Protein AF-A0A9X4XHN3-F1 (afdb_monomer)

Mean predicted aligned error: 8.99 Å

pLDDT: mean 78.08, std 12.65, range [39.5, 94.62]

Solvent-accessible surface area (backbone atoms only — not comparable to full-atom values): 9249 Å² total; per-residue (Å²): 131,68,70,74,79,77,53,56,71,69,57,57,49,49,53,52,51,53,51,50,52,52,54,50,49,32,55,76,70,68,41,49,64,61,54,50,33,32,77,71,60,73,42,92,88,62,54,48,62,57,56,50,50,54,52,45,53,52,47,50,53,54,44,50,51,55,50,50,55,51,50,52,57,57,74,47,68,76,55,66,65,59,47,51,33,50,74,65,75,38,44,71,56,52,54,50,34,51,54,52,28,53,54,29,40,53,50,39,47,51,51,52,48,53,61,64,68,57,60,88,62,89,46,66,66,58,56,53,49,48,51,51,50,38,55,56,36,48,53,55,24,51,58,34,47,52,51,51,53,51,54,50,51,54,52,54,53,49,54,55,52,55,62,74,73,109

Radius of gyration: 20.23 Å; Cα contacts (8 Å, |Δi|>4): 88; chains: 1; bounding box: 54×34×54 Å

Organism: NCBI:txid154288

Structure (mmCIF, N/CA/C/O backbone):
data_AF-A0A9X4XHN3-F1
#
_entry.id   AF-A0A9X4XHN3-F1
#
loop_
_atom_site.group_PDB
_atom_site.id
_atom_site.type_symbol
_atom_site.label_atom_id
_atom_site.label_alt_id
_atom_site.label_comp_id
_atom_site.label_asym_id
_atom_site.label_entity_id
_atom_site.label_seq_id
_atom_site.pdbx_PDB_ins_code
_atom_site.Cartn_x
_atom_site.Cartn_y
_atom_site.Cartn_z
_atom_site.occupancy
_atom_site.B_iso_or_equiv
_atom_site.auth_seq_id
_atom_site.auth_comp_id
_atom_site.auth_asym_id
_atom_site.auth_atom_id
_atom_site.pdbx_PDB_model_num
ATOM 1 N N . MET A 1 1 ? 9.332 -5.647 18.008 1.00 48.16 1 MET A N 1
ATOM 2 C CA . MET A 1 1 ? 8.069 -6.267 17.540 1.00 48.16 1 MET A CA 1
ATOM 3 C C . MET A 1 1 ? 8.418 -7.243 16.419 1.00 48.16 1 MET A C 1
ATOM 5 O O . MET A 1 1 ? 8.982 -6.809 15.427 1.00 48.16 1 MET A O 1
ATOM 9 N N . LYS A 1 2 ? 8.236 -8.561 16.600 1.00 39.50 2 LYS A N 1
ATOM 10 C CA . LYS A 1 2 ? 8.687 -9.559 15.607 1.00 39.50 2 LYS A CA 1
ATOM 11 C C . LYS A 1 2 ? 7.822 -9.448 14.339 1.00 39.50 2 LYS A C 1
ATOM 13 O O . LYS A 1 2 ? 6.608 -9.605 14.442 1.00 39.50 2 LYS A O 1
ATOM 18 N N . LEU A 1 3 ? 8.438 -9.233 13.167 1.00 47.78 3 LEU A N 1
ATOM 19 C CA . LEU A 1 3 ? 7.772 -9.148 11.846 1.00 47.78 3 LEU A CA 1
ATOM 20 C C . LEU A 1 3 ? 6.774 -10.302 11.602 1.00 47.78 3 LEU A C 1
ATOM 22 O O . LEU A 1 3 ? 5.737 -10.129 10.967 1.00 47.78 3 LEU A O 1
ATOM 26 N N . LYS A 1 4 ? 7.067 -11.465 12.198 1.00 47.66 4 LYS A N 1
ATOM 27 C CA . LYS A 1 4 ? 6.263 -12.696 12.177 1.00 47.66 4 LYS A CA 1
ATOM 28 C C . LYS A 1 4 ? 4.819 -12.529 12.684 1.00 47.66 4 LYS A C 1
ATOM 30 O O . LYS A 1 4 ? 3.978 -13.342 12.326 1.00 47.66 4 LYS A O 1
ATOM 35 N N . ASN A 1 5 ? 4.526 -11.503 13.490 1.00 54.75 5 ASN A N 1
ATOM 36 C CA . ASN A 1 5 ? 3.176 -11.248 14.013 1.00 54.75 5 ASN A CA 1
ATOM 37 C C . ASN A 1 5 ? 2.350 -10.282 13.146 1.00 54.75 5 ASN A C 1
ATOM 39 O O . ASN A 1 5 ? 1.168 -10.095 13.421 1.00 54.75 5 ASN A O 1
ATOM 43 N N . ILE A 1 6 ? 2.955 -9.649 12.137 1.00 60.31 6 ILE A N 1
ATOM 44 C CA . ILE A 1 6 ? 2.282 -8.657 11.282 1.00 60.31 6 ILE A CA 1
ATOM 45 C C . ILE A 1 6 ? 1.737 -9.327 10.014 1.00 60.31 6 ILE A C 1
ATOM 47 O O . ILE A 1 6 ? 0.625 -9.024 9.588 1.00 60.31 6 ILE A O 1
ATOM 51 N N . ILE A 1 7 ? 2.484 -10.283 9.451 1.00 64.12 7 ILE A N 1
ATOM 52 C CA . ILE A 1 7 ? 2.129 -10.982 8.210 1.00 64.12 7 ILE A CA 1
ATOM 53 C C . ILE A 1 7 ? 1.962 -12.468 8.506 1.00 64.12 7 ILE A C 1
ATOM 55 O O . ILE A 1 7 ? 2.891 -13.128 8.979 1.00 64.12 7 ILE A O 1
ATOM 59 N N . ASN A 1 8 ? 0.778 -13.011 8.225 1.00 75.44 8 ASN A N 1
ATOM 60 C CA . ASN A 1 8 ? 0.534 -14.433 8.414 1.00 75.44 8 ASN A CA 1
ATOM 61 C C . ASN A 1 8 ? 1.209 -15.223 7.278 1.00 75.44 8 ASN A C 1
ATOM 63 O O . ASN A 1 8 ? 1.151 -14.812 6.121 1.00 75.44 8 ASN A O 1
ATOM 67 N N . LYS A 1 9 ? 1.823 -16.381 7.565 1.00 75.38 9 LYS A N 1
ATOM 68 C CA . LYS A 1 9 ? 2.554 -17.167 6.542 1.00 75.38 9 LYS A CA 1
ATOM 69 C C . LYS A 1 9 ? 1.691 -17.488 5.315 1.00 75.38 9 LYS A C 1
ATOM 71 O O . LYS A 1 9 ? 2.184 -17.450 4.196 1.00 75.38 9 LYS A O 1
ATOM 76 N N . LYS A 1 10 ? 0.399 -17.760 5.532 1.00 78.44 10 LYS A N 1
ATOM 77 C CA . LYS A 1 10 ? -0.574 -18.030 4.462 1.00 78.44 10 LYS A CA 1
ATOM 78 C C . LYS A 1 10 ? -0.767 -16.834 3.523 1.00 78.44 10 LYS A C 1
ATOM 80 O O . LYS A 1 10 ? -0.887 -17.025 2.323 1.00 78.44 10 LYS A O 1
ATOM 85 N N . GLU A 1 11 ? -0.765 -15.617 4.061 1.00 76.00 11 GLU A N 1
ATOM 86 C CA . GLU A 1 11 ? -0.918 -14.384 3.275 1.00 76.00 11 GLU A CA 1
ATOM 87 C C . GLU A 1 11 ? 0.324 -14.133 2.422 1.00 76.00 11 GLU A C 1
ATOM 89 O O . GLU A 1 11 ? 0.221 -13.793 1.250 1.00 76.00 11 GLU A O 1
ATOM 94 N N . LEU A 1 12 ? 1.501 -14.389 2.994 1.00 79.00 12 LEU A N 1
ATOM 95 C CA . LEU A 1 12 ? 2.778 -14.272 2.299 1.00 79.00 12 LEU A CA 1
ATOM 96 C C . LEU A 1 12 ? 2.853 -15.258 1.120 1.00 79.00 12 LEU A C 1
ATOM 98 O O . LEU A 1 12 ? 3.214 -14.863 0.014 1.00 79.00 12 LEU A O 1
ATOM 102 N N . ILE A 1 13 ? 2.423 -16.507 1.331 1.00 83.50 13 ILE A N 1
ATOM 103 C CA . ILE A 1 13 ? 2.302 -17.522 0.273 1.00 83.50 13 ILE A CA 1
ATOM 104 C C . ILE A 1 13 ? 1.305 -17.077 -0.804 1.00 83.50 13 ILE A C 1
ATOM 106 O O . ILE A 1 13 ? 1.612 -17.176 -1.987 1.00 83.50 13 ILE A O 1
ATOM 110 N N . LEU A 1 14 ? 0.143 -16.543 -0.417 1.00 83.56 14 LEU A N 1
ATOM 111 C CA . LEU A 1 14 ? -0.877 -16.088 -1.364 1.00 83.56 14 LEU A CA 1
ATOM 112 C C . LEU A 1 14 ? -0.367 -14.955 -2.268 1.00 83.56 14 LEU A C 1
ATOM 114 O O . LEU A 1 14 ? -0.636 -14.977 -3.464 1.00 83.56 14 LEU A O 1
ATOM 118 N N . ILE A 1 15 ? 0.415 -14.018 -1.722 1.00 82.38 15 ILE A N 1
ATOM 119 C CA . ILE A 1 15 ? 1.062 -12.948 -2.500 1.00 82.38 15 ILE A CA 1
ATOM 120 C C . ILE A 1 15 ? 2.080 -13.520 -3.496 1.00 82.38 15 ILE A C 1
ATOM 122 O O . ILE A 1 15 ? 2.152 -13.070 -4.636 1.00 82.38 15 ILE A O 1
ATOM 126 N N . HIS A 1 16 ? 2.864 -14.524 -3.096 1.00 84.75 16 HIS A N 1
ATOM 127 C CA . HIS A 1 16 ? 3.834 -15.146 -4.004 1.00 84.75 16 HIS A CA 1
ATOM 128 C C . HIS A 1 16 ? 3.137 -15.928 -5.120 1.00 84.75 16 HIS A C 1
ATOM 130 O O . HIS A 1 16 ? 3.548 -15.846 -6.274 1.00 84.75 16 HIS A O 1
ATOM 136 N N . ILE A 1 17 ? 2.057 -16.644 -4.793 1.00 86.81 17 ILE A N 1
ATOM 137 C CA . ILE A 1 17 ? 1.242 -17.360 -5.779 1.00 86.81 17 ILE A CA 1
ATOM 138 C C . ILE A 1 17 ? 0.609 -16.372 -6.761 1.00 86.81 17 ILE A C 1
ATOM 140 O O . ILE A 1 17 ? 0.700 -16.586 -7.966 1.00 86.81 17 ILE A O 1
ATOM 144 N N . SER A 1 18 ? 0.007 -15.277 -6.283 1.00 84.12 18 SER A N 1
ATOM 145 C CA . SER A 1 18 ? -0.621 -14.292 -7.170 1.00 84.12 18 SER A CA 1
ATOM 146 C C . SER A 1 18 ? 0.395 -13.618 -8.095 1.00 84.12 18 SER A C 1
ATOM 148 O O . SER A 1 18 ? 0.127 -13.485 -9.287 1.00 84.12 18 SER A O 1
ATOM 150 N N . LEU A 1 19 ? 1.585 -13.274 -7.591 1.00 84.75 19 LEU A N 1
ATOM 151 C CA . LEU A 1 19 ? 2.688 -12.777 -8.418 1.00 84.75 19 LEU A CA 1
ATOM 152 C C . LEU A 1 19 ? 3.124 -13.804 -9.466 1.00 84.75 19 LEU A C 1
ATOM 154 O O . LEU A 1 19 ? 3.303 -13.448 -10.629 1.00 84.75 19 LEU A O 1
ATOM 158 N N . GLY A 1 20 ? 3.243 -15.077 -9.081 1.00 84.94 20 GLY A N 1
ATOM 159 C CA . GLY A 1 20 ? 3.569 -16.164 -10.003 1.00 84.94 20 GLY A CA 1
ATOM 160 C C . GLY A 1 20 ? 2.549 -16.299 -11.135 1.00 84.94 20 GLY A C 1
ATOM 161 O O . GLY A 1 20 ? 2.938 -16.415 -12.294 1.00 84.94 20 GLY A O 1
ATOM 162 N N . ILE A 1 21 ? 1.251 -16.199 -10.823 1.00 87.81 21 ILE A N 1
ATOM 163 C CA . ILE A 1 21 ? 0.176 -16.221 -11.827 1.00 87.81 21 ILE A CA 1
ATOM 164 C C . ILE A 1 21 ? 0.304 -15.032 -12.785 1.00 87.81 21 ILE A C 1
ATOM 166 O O . ILE A 1 21 ? 0.206 -15.215 -13.994 1.00 87.81 21 ILE A O 1
ATOM 170 N N . VAL A 1 22 ? 0.559 -13.823 -12.275 1.00 85.06 22 VAL A N 1
ATOM 171 C CA . VAL A 1 22 ? 0.734 -12.630 -13.121 1.00 85.06 22 VAL A CA 1
ATOM 172 C C . VAL A 1 22 ? 1.929 -12.793 -14.062 1.00 85.06 22 VAL A C 1
ATOM 174 O O . VAL A 1 22 ? 1.804 -12.522 -15.254 1.00 85.06 22 VAL A O 1
ATOM 177 N N . ILE A 1 23 ? 3.067 -13.284 -13.562 1.00 85.50 23 ILE A N 1
ATOM 178 C CA . ILE A 1 23 ? 4.260 -13.541 -14.383 1.00 85.50 23 ILE A CA 1
ATOM 179 C C . ILE A 1 23 ? 3.960 -14.595 -15.455 1.00 85.50 23 ILE A C 1
ATOM 181 O O . ILE A 1 23 ? 4.313 -14.406 -16.618 1.00 85.50 23 ILE A O 1
ATOM 185 N N . PHE A 1 24 ? 3.269 -15.676 -15.086 1.00 86.31 24 PHE A N 1
ATOM 186 C CA . PHE A 1 24 ? 2.869 -16.719 -16.026 1.00 86.31 24 PHE A CA 1
ATOM 187 C C . PHE A 1 24 ? 1.951 -16.178 -17.128 1.00 86.31 24 PHE A C 1
ATOM 189 O O . PHE A 1 24 ? 2.168 -16.475 -18.298 1.00 86.31 24 PHE A O 1
ATOM 196 N N . LEU A 1 25 ? 0.970 -15.338 -16.784 1.00 87.19 25 LEU A N 1
ATOM 197 C CA . LEU A 1 25 ? 0.086 -14.705 -17.766 1.00 87.19 25 LEU A CA 1
ATOM 198 C C . LEU A 1 25 ? 0.862 -13.781 -18.712 1.00 87.19 25 LEU A C 1
ATOM 200 O O . LEU A 1 25 ? 0.658 -13.840 -19.921 1.00 87.19 25 LEU A O 1
ATOM 204 N N . LEU A 1 26 ? 1.788 -12.968 -18.193 1.00 86.69 26 LEU A N 1
ATOM 205 C CA . LEU A 1 26 ? 2.634 -12.108 -19.028 1.00 86.69 26 LEU A CA 1
ATOM 206 C C . LEU A 1 26 ? 3.469 -12.913 -20.032 1.00 86.69 26 LEU A C 1
ATOM 208 O O . LEU A 1 26 ? 3.648 -12.467 -21.169 1.00 86.69 26 LEU A O 1
ATOM 212 N N . TYR A 1 27 ? 3.945 -14.090 -19.615 1.00 85.75 27 TYR A N 1
ATOM 213 C CA . TYR A 1 27 ? 4.664 -15.020 -20.480 1.00 85.75 27 TYR A CA 1
ATOM 214 C C . TYR A 1 27 ? 3.744 -15.658 -21.523 1.00 85.75 27 TYR A C 1
ATOM 216 O O . TYR A 1 27 ? 4.039 -15.620 -22.715 1.00 85.75 27 TYR A O 1
ATOM 224 N N . TYR A 1 28 ? 2.588 -16.169 -21.092 1.00 87.69 28 TYR A N 1
ATOM 225 C CA . TYR A 1 28 ? 1.597 -16.807 -21.958 1.00 87.69 28 TYR A CA 1
ATOM 226 C C . TYR A 1 28 ? 1.107 -15.878 -23.081 1.00 87.69 28 TYR A C 1
ATOM 228 O O . TYR A 1 28 ? 0.973 -16.301 -24.225 1.00 87.69 28 TYR A O 1
ATOM 236 N N . PHE A 1 29 ? 0.900 -14.594 -22.778 1.00 89.50 29 PHE A N 1
ATOM 237 C CA . PHE A 1 29 ? 0.484 -13.583 -23.755 1.00 89.50 29 PHE A CA 1
ATOM 238 C C . PHE A 1 29 ? 1.652 -12.914 -24.507 1.00 89.50 29 PHE A C 1
ATOM 240 O O . PHE A 1 29 ? 1.421 -11.986 -25.278 1.00 89.50 29 PHE A O 1
ATOM 247 N N . ASN A 1 30 ? 2.904 -13.347 -24.301 1.00 85.25 30 ASN A N 1
ATOM 248 C CA . ASN A 1 30 ? 4.108 -12.787 -24.935 1.00 85.25 30 ASN A CA 1
ATOM 249 C C . ASN A 1 30 ? 4.313 -11.265 -24.752 1.00 85.25 30 ASN A C 1
ATOM 251 O O . ASN A 1 30 ? 5.062 -10.628 -25.494 1.00 85.25 30 ASN A O 1
ATOM 255 N N . VAL A 1 31 ? 3.719 -10.670 -23.717 1.00 85.12 31 VAL A N 1
ATOM 256 C CA . VAL A 1 31 ? 3.793 -9.224 -23.419 1.00 85.12 31 VAL A CA 1
ATOM 257 C C . VAL A 1 31 ? 4.904 -8.863 -22.430 1.00 85.12 31 VAL A C 1
ATOM 259 O O . VAL A 1 31 ? 5.045 -7.703 -22.051 1.00 85.12 31 VAL A O 1
ATOM 262 N N . GLN A 1 32 ? 5.760 -9.816 -22.054 1.00 80.94 32 GLN A N 1
ATOM 263 C CA . GLN A 1 32 ? 6.888 -9.603 -21.134 1.00 80.94 32 GLN A CA 1
ATOM 264 C C . GLN A 1 32 ? 7.808 -8.424 -21.500 1.00 80.94 32 GLN A C 1
ATOM 266 O O . GLN A 1 32 ? 8.145 -7.621 -20.634 1.00 80.94 32 GLN A O 1
ATOM 271 N N . LYS A 1 33 ? 8.192 -8.281 -22.778 1.00 77.38 33 LYS A N 1
ATOM 272 C CA . LYS A 1 33 ? 9.064 -7.185 -23.234 1.00 77.38 33 LYS A CA 1
ATOM 273 C C . LYS A 1 33 ? 8.347 -5.838 -23.172 1.00 77.38 33 LYS A C 1
ATOM 275 O O . LYS A 1 33 ? 8.938 -4.860 -22.736 1.00 77.38 33 LYS A O 1
ATOM 280 N N . ALA A 1 34 ? 7.067 -5.801 -23.542 1.00 76.75 34 ALA A N 1
ATOM 281 C CA . ALA A 1 34 ? 6.254 -4.593 -23.435 1.00 76.75 34 ALA A CA 1
ATOM 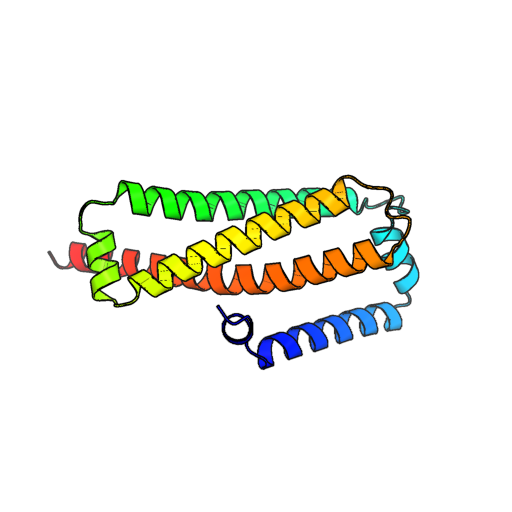282 C C . ALA A 1 34 ? 6.077 -4.163 -21.969 1.00 76.75 34 ALA A C 1
ATOM 284 O O . ALA A 1 34 ? 6.218 -2.985 -21.659 1.00 76.75 34 ALA A O 1
ATOM 285 N N . ALA A 1 35 ? 5.850 -5.115 -21.057 1.00 75.44 35 ALA A N 1
ATOM 286 C CA . ALA A 1 35 ? 5.750 -4.852 -19.623 1.00 75.44 35 ALA A CA 1
ATOM 287 C C . ALA A 1 35 ? 7.072 -4.341 -19.023 1.00 75.44 35 ALA A C 1
ATOM 289 O O . ALA A 1 35 ? 7.060 -3.413 -18.217 1.00 75.44 35 ALA A O 1
ATOM 290 N N . LEU A 1 36 ? 8.213 -4.906 -19.433 1.00 76.44 36 LEU A N 1
ATOM 291 C CA . LEU A 1 36 ? 9.530 -4.420 -19.012 1.00 76.44 36 LEU A CA 1
ATOM 292 C C . LEU A 1 36 ? 9.801 -3.006 -19.531 1.00 76.44 36 LEU A C 1
ATOM 294 O O . LEU A 1 36 ? 10.140 -2.139 -18.731 1.00 76.44 36 LEU A O 1
ATOM 298 N N . ASN A 1 37 ? 9.567 -2.745 -20.819 1.00 73.62 37 ASN A N 1
ATOM 299 C CA . ASN A 1 37 ? 9.728 -1.409 -21.400 1.00 73.62 37 ASN A CA 1
ATOM 300 C C . ASN A 1 37 ? 8.819 -0.382 -20.706 1.00 73.62 37 ASN A C 1
ATOM 302 O O . ASN A 1 37 ? 9.240 0.740 -20.441 1.00 73.62 37 ASN A O 1
ATOM 306 N N . TYR A 1 38 ? 7.599 -0.781 -20.337 1.00 73.88 38 TYR A N 1
ATOM 307 C CA . TYR A 1 38 ? 6.675 0.058 -19.574 1.00 73.88 38 TYR A CA 1
ATOM 308 C C . TYR A 1 38 ? 7.249 0.434 -18.200 1.00 73.88 38 TYR A C 1
ATOM 310 O O . TYR A 1 38 ? 7.294 1.610 -17.851 1.00 73.88 38 TYR A O 1
ATOM 318 N N . ILE A 1 39 ? 7.787 -0.532 -17.448 1.00 74.06 39 ILE A N 1
ATOM 319 C CA . ILE A 1 39 ? 8.449 -0.285 -16.149 1.00 74.06 39 ILE A CA 1
ATOM 320 C C . ILE A 1 39 ? 9.732 0.556 -16.309 1.00 74.06 39 ILE A C 1
ATOM 322 O O . ILE A 1 39 ? 10.128 1.293 -15.398 1.00 74.06 39 ILE A O 1
ATOM 326 N N . MET A 1 40 ? 10.391 0.463 -17.465 1.00 72.88 40 MET A N 1
ATOM 327 C CA . MET A 1 40 ? 11.576 1.260 -17.788 1.00 72.88 40 MET A CA 1
ATOM 328 C C . MET A 1 40 ? 11.257 2.712 -18.166 1.00 72.88 40 MET A C 1
ATOM 330 O O . MET A 1 40 ? 12.169 3.532 -18.101 1.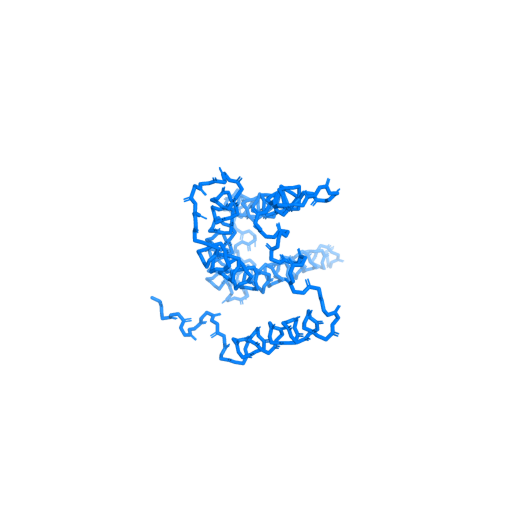00 72.88 40 MET A O 1
ATOM 334 N N . PHE A 1 41 ? 9.980 3.052 -18.383 1.00 69.75 41 PHE A N 1
ATOM 335 C CA . PHE A 1 41 ? 9.497 4.315 -18.965 1.00 69.75 41 PHE A CA 1
ATOM 336 C C . PHE A 1 41 ? 9.796 4.480 -20.466 1.00 69.75 41 PHE A C 1
ATOM 338 O O . PHE A 1 41 ? 9.684 5.583 -20.990 1.00 69.75 41 PHE A O 1
ATOM 345 N N . ASP A 1 42 ? 10.092 3.390 -21.175 1.00 67.88 42 ASP A N 1
ATOM 346 C CA . ASP A 1 42 ? 10.447 3.395 -22.601 1.00 67.88 42 ASP A CA 1
ATOM 347 C C . ASP A 1 42 ? 9.217 3.228 -23.524 1.00 67.88 42 ASP A C 1
ATOM 349 O O . ASP A 1 42 ? 9.312 2.690 -24.629 1.00 67.88 42 ASP A O 1
ATOM 353 N N . THR A 1 43 ? 8.023 3.641 -23.077 1.00 65.44 43 THR A N 1
ATOM 354 C CA . THR A 1 43 ? 6.758 3.473 -23.820 1.00 65.44 43 THR A CA 1
ATOM 355 C C . THR A 1 43 ? 6.182 4.792 -24.328 1.00 65.44 43 THR A C 1
ATOM 357 O O . THR A 1 43 ? 6.107 5.776 -23.603 1.00 65.44 43 THR A O 1
ATOM 360 N N . VAL A 1 44 ? 5.716 4.785 -25.584 1.00 56.91 44 VAL A N 1
ATOM 361 C CA . VAL A 1 44 ? 5.278 5.989 -26.319 1.00 56.91 44 VAL A CA 1
ATOM 362 C C . VAL A 1 44 ? 3.802 6.358 -26.075 1.00 56.91 44 VAL A C 1
ATOM 364 O O . VAL A 1 44 ? 3.441 7.520 -26.213 1.00 56.91 44 VAL A O 1
ATOM 367 N N . SER A 1 45 ? 2.932 5.402 -25.718 1.00 55.66 45 SER A N 1
ATOM 368 C CA . SER A 1 45 ? 1.467 5.606 -25.710 1.00 55.66 45 SER A CA 1
ATOM 369 C C . SER A 1 45 ? 0.828 5.794 -24.329 1.00 55.66 45 SER A C 1
ATOM 371 O O . SER A 1 45 ? -0.052 6.633 -24.175 1.00 55.66 45 SER A O 1
ATOM 373 N N . ILE A 1 46 ? 1.246 5.020 -23.325 1.00 59.34 46 ILE A N 1
ATOM 374 C CA . ILE A 1 46 ? 0.818 5.161 -21.927 1.00 59.34 46 ILE A CA 1
ATOM 375 C C . ILE A 1 46 ? 2.097 5.303 -21.116 1.00 59.34 46 ILE A C 1
ATOM 377 O O . ILE A 1 46 ? 2.961 4.422 -21.156 1.00 59.34 46 ILE A O 1
ATOM 381 N N . CYS A 1 47 ? 2.250 6.422 -20.415 1.00 65.81 47 CYS A N 1
ATOM 382 C CA . CYS A 1 47 ? 3.438 6.655 -19.618 1.00 65.81 47 CYS A CA 1
ATOM 383 C C . CYS A 1 47 ? 3.250 5.985 -18.255 1.00 65.81 47 CYS A C 1
ATOM 385 O O . CYS A 1 47 ? 2.342 6.327 -17.500 1.00 65.81 47 CYS A O 1
ATOM 387 N N . PHE A 1 48 ? 4.131 5.050 -17.892 1.00 72.06 48 PHE A N 1
ATOM 388 C CA . PHE A 1 48 ? 4.147 4.456 -16.547 1.00 72.06 48 PHE A CA 1
ATOM 389 C C . PHE A 1 48 ? 4.243 5.521 -15.441 1.00 72.06 48 PHE A C 1
ATOM 391 O O . PHE A 1 48 ? 3.773 5.318 -14.321 1.00 72.06 48 PHE A O 1
ATOM 398 N N . ARG A 1 49 ? 4.778 6.700 -15.778 1.00 76.06 49 ARG A N 1
ATOM 399 C CA . ARG A 1 49 ? 4.822 7.871 -14.903 1.00 76.06 49 ARG A CA 1
ATOM 400 C C . ARG A 1 49 ? 3.425 8.376 -14.539 1.00 76.06 49 ARG A C 1
ATOM 402 O O . ARG A 1 49 ? 3.212 8.735 -13.387 1.00 76.06 49 ARG A O 1
ATOM 409 N N . ASP A 1 50 ? 2.469 8.334 -15.461 1.00 80.2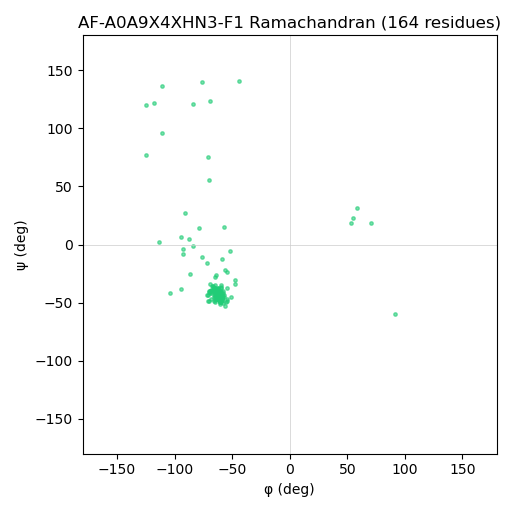5 50 ASP A N 1
ATOM 410 C CA . ASP A 1 50 ? 1.090 8.757 -15.200 1.00 80.25 50 ASP A CA 1
ATOM 411 C C . ASP A 1 50 ? 0.397 7.784 -14.245 1.00 80.25 50 ASP A C 1
ATOM 413 O O . ASP A 1 50 ? -0.250 8.201 -13.284 1.00 80.25 50 ASP A O 1
ATOM 417 N N . LEU A 1 51 ? 0.615 6.477 -14.437 1.00 83.56 51 LEU A N 1
ATOM 418 C CA . LEU A 1 51 ? 0.113 5.453 -13.520 1.00 83.56 51 LEU A CA 1
ATOM 419 C C . LEU A 1 51 ? 0.695 5.628 -12.108 1.00 83.56 51 LEU A C 1
ATOM 421 O O . LEU A 1 51 ? -0.041 5.543 -11.125 1.00 83.56 51 LEU A O 1
ATOM 425 N N . LEU A 1 52 ? 2.000 5.897 -11.999 1.00 84.94 52 LEU A N 1
ATOM 426 C CA . LEU A 1 52 ? 2.649 6.190 -10.719 1.00 84.94 52 LEU A CA 1
ATOM 427 C C . LEU A 1 52 ? 2.059 7.435 -10.053 1.00 84.94 52 LEU A C 1
ATOM 429 O O . LEU A 1 52 ? 1.806 7.396 -8.852 1.00 84.94 52 LEU A O 1
ATOM 433 N N . THR A 1 53 ? 1.797 8.502 -10.814 1.00 87.62 53 THR A N 1
ATOM 434 C CA . THR A 1 53 ? 1.157 9.724 -10.302 1.00 87.62 53 THR A CA 1
ATOM 435 C C . THR A 1 53 ? -0.222 9.421 -9.730 1.00 87.62 53 THR A C 1
ATOM 437 O O . THR A 1 53 ? -0.497 9.783 -8.590 1.00 87.62 53 THR A O 1
ATOM 440 N N . VAL A 1 54 ? -1.068 8.694 -10.469 1.00 90.75 54 VAL A N 1
ATOM 441 C CA . VAL A 1 54 ? -2.409 8.304 -10.000 1.00 90.75 54 VAL A CA 1
ATOM 442 C C . VAL A 1 54 ? -2.323 7.468 -8.723 1.00 90.75 54 VAL A C 1
ATOM 444 O O . VAL A 1 54 ? -3.038 7.738 -7.756 1.00 90.75 54 VAL A O 1
ATOM 447 N N . LEU A 1 55 ? -1.422 6.480 -8.679 1.00 90.12 55 LEU A N 1
ATOM 448 C CA . LEU A 1 55 ? -1.203 5.667 -7.480 1.00 90.12 55 LEU A CA 1
ATOM 449 C C . LEU A 1 55 ? -0.752 6.524 -6.294 1.00 90.12 55 LEU A C 1
ATOM 451 O O . LEU A 1 55 ? -1.275 6.363 -5.191 1.00 90.12 55 LEU A O 1
ATOM 455 N N . LEU A 1 56 ? 0.176 7.455 -6.513 1.00 90.88 56 LEU A N 1
ATOM 456 C CA . LEU A 1 56 ? 0.655 8.368 -5.483 1.00 90.88 56 LEU A CA 1
ATOM 457 C C . LEU A 1 56 ? -0.487 9.236 -4.943 1.00 90.88 56 LEU A C 1
ATOM 459 O O . LEU A 1 56 ? -0.654 9.325 -3.728 1.00 90.88 56 LEU A O 1
ATOM 463 N N . THR A 1 57 ? -1.324 9.799 -5.816 1.00 94.44 57 THR A N 1
ATOM 464 C CA . THR A 1 57 ? -2.501 10.583 -5.418 1.00 94.44 57 THR A CA 1
ATOM 465 C C . THR A 1 57 ? -3.462 9.765 -4.556 1.00 94.44 57 THR A C 1
ATOM 467 O O . THR A 1 57 ? -3.889 10.236 -3.501 1.00 94.44 57 THR A O 1
ATOM 470 N N . ILE A 1 58 ? -3.763 8.523 -4.952 1.00 93.81 58 ILE A N 1
ATOM 471 C CA . ILE A 1 58 ? -4.632 7.626 -4.177 1.00 93.81 58 ILE A CA 1
ATOM 472 C C . ILE A 1 58 ? -4.036 7.368 -2.787 1.00 93.81 58 ILE A C 1
ATOM 474 O O . ILE A 1 58 ? -4.736 7.501 -1.782 1.00 93.81 58 ILE A O 1
ATOM 478 N N . TYR A 1 59 ? -2.745 7.036 -2.699 1.00 92.56 59 TYR A N 1
ATOM 479 C CA . TYR A 1 59 ? -2.104 6.762 -1.412 1.00 92.56 59 TYR A CA 1
ATOM 480 C C . TYR A 1 59 ? -2.001 7.994 -0.515 1.00 92.56 59 TYR A C 1
ATOM 482 O O . TYR A 1 59 ? -2.184 7.867 0.694 1.00 92.56 59 TYR A O 1
ATOM 490 N N . VAL A 1 60 ? -1.773 9.181 -1.079 1.00 93.38 60 VAL A N 1
ATOM 491 C CA . VAL A 1 60 ? -1.789 10.446 -0.330 1.00 93.38 60 VAL A CA 1
ATOM 492 C C . VAL A 1 60 ? -3.185 10.732 0.227 1.00 93.38 60 VAL A C 1
ATOM 494 O O . VAL A 1 60 ? -3.309 11.077 1.402 1.00 93.38 60 VAL A O 1
ATOM 497 N N . ALA A 1 61 ? -4.245 10.524 -0.561 1.00 93.69 61 ALA A N 1
ATOM 498 C CA . ALA A 1 61 ? -5.621 10.692 -0.093 1.00 93.69 61 ALA A CA 1
ATOM 499 C C . ALA A 1 61 ? -5.966 9.709 1.042 1.00 93.69 61 ALA A C 1
ATOM 501 O O . ALA A 1 61 ? -6.519 10.104 2.071 1.00 93.69 61 ALA A O 1
ATOM 502 N N . LEU A 1 62 ? -5.585 8.435 0.895 1.00 91.25 62 LEU A N 1
ATOM 503 C CA . LEU A 1 62 ? -5.787 7.414 1.927 1.00 91.25 62 LEU A CA 1
ATOM 504 C C . LEU A 1 62 ? -4.976 7.704 3.196 1.00 91.25 62 LEU A C 1
ATOM 506 O O . LEU A 1 62 ? -5.494 7.538 4.300 1.00 91.25 62 LEU A O 1
ATOM 510 N N . PHE A 1 63 ? -3.733 8.172 3.058 1.00 91.06 63 PHE A N 1
ATOM 511 C CA . PHE A 1 63 ? -2.918 8.632 4.182 1.00 91.06 63 PHE A CA 1
ATOM 512 C C . PHE A 1 63 ? -3.606 9.780 4.925 1.00 91.06 63 PHE A C 1
ATOM 514 O O . PHE A 1 63 ? -3.753 9.714 6.146 1.00 91.06 63 PHE A O 1
ATOM 521 N N . GLY A 1 64 ? -4.094 10.782 4.185 1.00 89.44 64 GLY A N 1
ATOM 522 C CA . GLY A 1 64 ? -4.860 11.900 4.729 1.00 89.44 64 GLY A CA 1
ATOM 523 C C . GLY A 1 64 ? -6.061 11.426 5.544 1.00 89.44 64 GLY A C 1
ATOM 524 O O . GLY A 1 64 ? -6.219 11.842 6.687 1.00 89.44 64 GLY A O 1
ATOM 525 N N . LEU A 1 65 ? -6.836 10.472 5.020 1.00 89.69 65 LEU A N 1
ATOM 526 C CA . LEU A 1 65 ? -7.982 9.901 5.730 1.00 89.69 65 LEU A CA 1
ATOM 527 C C . LEU A 1 65 ? -7.578 9.243 7.057 1.00 89.69 65 LEU A C 1
ATOM 529 O O . LEU A 1 65 ? -8.227 9.474 8.078 1.00 89.69 65 LEU A O 1
ATOM 533 N N . VAL A 1 66 ? -6.500 8.451 7.081 1.00 88.94 66 VAL A N 1
ATOM 534 C CA . VAL A 1 66 ? -6.011 7.831 8.327 1.00 88.94 66 VAL A CA 1
ATOM 535 C C . VAL A 1 66 ? -5.574 8.899 9.334 1.00 88.94 66 VAL A C 1
ATOM 537 O O . VAL A 1 66 ? -5.883 8.778 10.519 1.00 88.94 66 VAL A O 1
ATOM 540 N N . VAL A 1 67 ? -4.908 9.967 8.885 1.00 87.81 67 VAL A N 1
ATOM 541 C CA . VAL A 1 67 ? -4.523 11.097 9.746 1.00 87.81 67 VAL A CA 1
ATOM 542 C C . VAL A 1 67 ? -5.750 11.830 10.292 1.00 87.81 67 VAL A C 1
ATOM 544 O O . VAL A 1 67 ? -5.777 12.143 11.480 1.00 87.81 67 VAL A O 1
ATOM 547 N N . THR A 1 68 ? -6.787 12.049 9.482 1.00 88.81 68 THR A N 1
ATOM 548 C CA . THR A 1 68 ? -8.047 12.654 9.940 1.00 88.81 68 THR A CA 1
ATOM 549 C C . THR A 1 68 ? -8.731 11.791 10.997 1.00 88.81 68 THR A C 1
ATOM 551 O O . THR A 1 68 ? -9.201 12.305 12.006 1.00 88.81 68 THR A O 1
ATOM 554 N N . VAL A 1 69 ? -8.741 10.465 10.829 1.00 82.69 69 VAL A N 1
ATOM 555 C CA . VAL A 1 69 ? -9.250 9.554 11.867 1.00 82.69 69 VAL A CA 1
ATOM 556 C C . VAL A 1 69 ? -8.456 9.728 13.166 1.00 82.69 69 VAL A C 1
ATOM 558 O O . VAL A 1 69 ? -9.054 9.846 14.233 1.00 82.69 69 VAL A O 1
ATOM 561 N N . C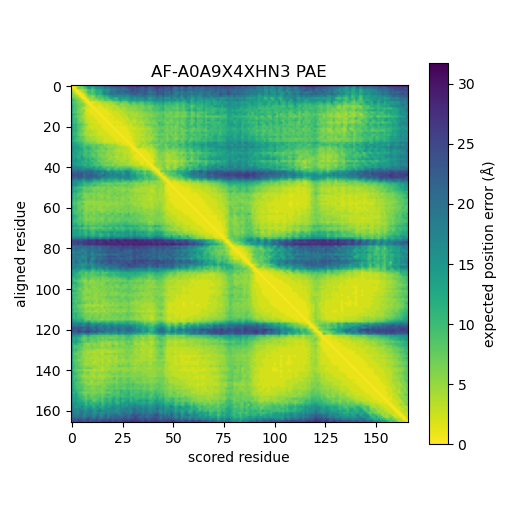YS A 1 70 ? -7.123 9.808 13.101 1.00 81.50 70 CYS A N 1
ATOM 562 C CA . CYS A 1 70 ? -6.292 10.082 14.278 1.00 81.50 70 CYS A CA 1
ATOM 563 C C . CYS A 1 70 ? -6.632 11.416 14.945 1.00 81.50 70 CYS A C 1
ATOM 565 O O . CYS A 1 70 ? -6.760 11.466 16.167 1.00 81.50 70 CYS A O 1
ATOM 567 N N . SER A 1 71 ? -6.751 12.493 14.165 1.00 83.06 71 SER A N 1
ATOM 568 C CA . SER A 1 71 ? -6.992 13.828 14.710 1.00 83.06 71 SER A CA 1
ATOM 569 C C . SER A 1 71 ? -8.365 13.920 15.364 1.00 83.06 71 SER A C 1
ATOM 571 O O . SER A 1 71 ? -8.467 14.464 16.458 1.00 83.06 71 SER A O 1
ATOM 573 N N . VAL A 1 72 ? -9.390 13.301 14.772 1.00 78.06 72 VAL A N 1
ATOM 574 C CA . VAL A 1 72 ? -10.727 13.190 15.370 1.00 78.06 72 VAL A CA 1
ATOM 575 C C . VAL A 1 72 ? -10.674 12.432 16.698 1.00 78.06 72 VAL A C 1
ATOM 577 O O . VAL A 1 72 ? -11.254 12.888 17.678 1.00 78.06 72 VAL A O 1
ATOM 580 N N . LEU A 1 73 ? -9.927 11.327 16.792 1.00 71.69 73 LEU A N 1
ATOM 581 C CA . LEU A 1 73 ? -9.769 10.590 18.056 1.00 71.69 73 LEU A CA 1
ATOM 582 C C . LEU A 1 73 ? -9.103 11.426 19.155 1.00 71.69 73 LEU A C 1
ATOM 584 O O . LEU A 1 73 ? -9.474 11.303 20.322 1.00 71.69 73 LEU A O 1
ATOM 588 N N . VAL A 1 74 ? -8.115 12.246 18.791 1.00 70.81 74 VAL A N 1
ATOM 589 C CA . VAL A 1 74 ? -7.420 13.142 19.726 1.00 70.81 74 VAL A CA 1
ATOM 590 C C . VAL A 1 74 ? -8.327 14.304 20.137 1.00 70.81 74 VAL A C 1
ATOM 592 O O . VAL A 1 74 ? -8.412 14.612 21.323 1.00 70.81 74 VAL A O 1
ATOM 595 N N . ALA A 1 75 ? -9.045 14.910 19.188 1.00 66.19 75 ALA A N 1
ATOM 596 C CA . ALA A 1 75 ? -9.977 16.010 19.434 1.00 66.19 75 ALA A CA 1
ATOM 597 C C . ALA A 1 75 ? -11.173 15.578 20.300 1.00 66.19 75 ALA A C 1
ATOM 599 O O . ALA A 1 75 ? -11.615 16.321 21.169 1.00 66.19 75 ALA A O 1
ATOM 600 N N . LEU A 1 76 ? -11.642 14.337 20.136 1.00 65.31 76 LEU A N 1
ATOM 601 C CA . LEU A 1 76 ? -12.656 13.704 20.987 1.00 65.31 76 LEU A CA 1
ATOM 602 C C . LEU A 1 76 ? -12.085 13.177 22.318 1.00 65.31 76 LEU A C 1
ATOM 604 O O . LEU A 1 76 ? -12.755 12.404 23.008 1.00 65.31 76 LEU A O 1
ATOM 608 N N . GLY A 1 77 ? -10.868 13.589 22.698 1.00 50.84 77 GLY A N 1
ATOM 609 C CA . GLY A 1 77 ? -10.088 13.180 23.875 1.00 50.84 77 GLY A CA 1
ATOM 610 C C . GLY A 1 77 ? -10.740 13.375 25.254 1.00 50.84 77 GLY A C 1
ATOM 611 O O . GLY A 1 77 ? -10.062 13.259 26.270 1.00 50.84 77 GLY A O 1
ATOM 612 N N . GLY A 1 78 ? -12.051 13.609 25.319 1.00 50.84 78 GLY A N 1
ATOM 613 C CA . GLY A 1 78 ? -12.855 13.684 26.530 1.00 50.84 78 GLY A CA 1
ATOM 614 C C . GLY A 1 78 ? -14.040 12.717 26.509 1.00 50.84 78 GLY A C 1
ATOM 615 O O . GLY A 1 78 ? -15.174 13.147 26.389 1.00 50.84 78 GLY A O 1
ATOM 616 N N . ASN A 1 79 ? -13.773 11.429 26.744 1.00 56.72 79 ASN A N 1
ATOM 617 C CA . ASN A 1 79 ? -14.680 10.400 27.280 1.00 56.72 79 ASN A CA 1
ATOM 618 C C . ASN A 1 79 ? -15.547 9.489 26.375 1.00 56.72 79 ASN A C 1
ATOM 620 O O . ASN A 1 79 ? -15.347 8.291 26.534 1.00 56.72 79 ASN A O 1
ATOM 624 N N . PRO A 1 80 ? -16.489 9.871 25.492 1.00 58.47 80 PRO A N 1
ATOM 625 C CA . PRO A 1 80 ? -17.444 8.889 24.955 1.00 58.47 80 PRO A CA 1
ATOM 626 C C . PRO A 1 80 ? -16.812 7.891 23.976 1.00 58.47 80 PRO A C 1
ATOM 628 O O . PRO A 1 80 ? -16.927 6.686 24.188 1.00 58.47 80 PRO A O 1
ATOM 631 N N . PHE A 1 81 ? -16.038 8.357 22.991 1.00 61.16 81 PHE A N 1
ATOM 632 C CA . PHE A 1 81 ? -15.449 7.478 21.974 1.00 61.16 81 PHE A CA 1
ATOM 633 C C . PHE A 1 81 ? -14.331 6.588 22.541 1.00 61.16 81 PHE A C 1
ATOM 635 O O . PHE A 1 81 ? -14.288 5.382 22.304 1.00 61.16 81 PHE A O 1
ATOM 642 N N . LEU A 1 82 ? -13.446 7.158 23.370 1.00 61.97 82 LEU A N 1
ATOM 643 C CA . LEU A 1 82 ? -12.394 6.405 24.063 1.00 61.97 82 LEU A CA 1
ATOM 644 C C . LEU A 1 82 ? -12.956 5.468 25.144 1.00 61.97 82 LEU A C 1
ATOM 646 O O . LEU A 1 82 ? -12.409 4.378 25.313 1.00 61.97 82 LEU A O 1
ATOM 650 N N . LYS A 1 83 ? -14.044 5.826 25.848 1.00 62.16 83 LYS A N 1
ATOM 651 C CA . LYS A 1 83 ? -14.753 4.889 26.743 1.00 62.16 83 LYS A CA 1
ATOM 652 C C . LYS A 1 83 ? -15.450 3.790 25.951 1.00 62.16 83 LYS A C 1
ATOM 654 O O . LYS A 1 83 ? -15.368 2.644 26.374 1.00 62.16 83 LYS A O 1
ATOM 659 N N . ALA A 1 84 ? -16.053 4.086 24.799 1.00 60.03 84 ALA A N 1
ATOM 660 C CA . ALA A 1 84 ? -16.624 3.075 23.914 1.00 60.03 84 ALA A CA 1
ATOM 661 C C . ALA A 1 84 ? -15.533 2.105 23.428 1.00 60.03 84 ALA A C 1
ATOM 663 O O . ALA A 1 84 ? -15.674 0.896 23.599 1.00 60.03 84 ALA A O 1
ATOM 664 N N . LEU A 1 85 ? -14.388 2.605 22.956 1.00 62.97 85 LEU A N 1
ATOM 665 C CA . LEU A 1 85 ? -13.239 1.785 22.548 1.00 62.97 85 LEU A CA 1
ATOM 666 C C . LEU A 1 85 ? -12.612 0.985 23.699 1.00 62.97 85 LEU A C 1
ATOM 668 O O . LEU A 1 85 ? -12.212 -0.165 23.499 1.00 62.97 85 LEU A O 1
ATOM 672 N N . ARG A 1 86 ? -12.532 1.561 24.906 1.00 63.91 86 ARG A N 1
ATOM 673 C CA . ARG A 1 86 ? -12.118 0.837 26.121 1.00 63.91 86 ARG A CA 1
ATOM 674 C C . ARG A 1 86 ? -13.146 -0.223 26.523 1.00 63.91 86 ARG A C 1
ATOM 676 O O . ARG A 1 86 ? -12.733 -1.309 26.905 1.00 63.91 86 ARG A O 1
ATOM 683 N N . SER A 1 87 ? -14.448 0.029 26.354 1.00 60.50 87 SER A N 1
ATOM 684 C CA . SER A 1 87 ? -15.514 -0.957 26.609 1.00 60.50 87 SER A CA 1
ATOM 685 C C . SER A 1 87 ? -15.432 -2.167 25.676 1.00 60.50 87 SER A C 1
ATOM 687 O O . SER A 1 87 ? -15.827 -3.263 26.053 1.00 60.50 87 SER A O 1
ATOM 689 N N . PHE A 1 88 ? -14.850 -1.990 24.485 1.00 62.66 88 PHE A N 1
ATOM 690 C CA . PHE A 1 88 ? -14.573 -3.074 23.544 1.00 62.66 88 PHE A CA 1
ATOM 691 C C . PHE A 1 88 ? -13.256 -3.816 23.818 1.00 62.66 88 PHE A C 1
ATOM 693 O O . PHE A 1 88 ? -12.931 -4.739 23.080 1.00 62.66 88 PHE A O 1
ATOM 700 N N . ASN A 1 89 ? -12.468 -3.424 24.829 1.00 60.69 89 ASN A N 1
ATOM 701 C CA . ASN A 1 89 ? -11.127 -3.964 25.106 1.00 60.69 89 ASN A CA 1
ATOM 702 C C . ASN A 1 89 ? -10.163 -3.920 23.892 1.00 60.69 89 ASN A C 1
ATOM 704 O O . ASN A 1 89 ? -9.146 -4.610 23.848 1.00 60.69 89 ASN A O 1
ATOM 708 N N . GLN A 1 90 ? -10.481 -3.095 22.889 1.00 68.00 90 GLN A N 1
ATOM 709 C CA . GLN A 1 90 ? -9.801 -3.045 21.591 1.00 68.00 90 GLN A CA 1
ATOM 710 C C . GLN A 1 90 ? -9.044 -1.734 21.361 1.00 68.00 90 GLN A C 1
ATOM 712 O O . GLN A 1 90 ? -8.428 -1.569 20.312 1.00 68.00 90 GLN A O 1
ATOM 717 N N . SER A 1 91 ? -9.022 -0.816 22.332 1.00 67.12 91 SER A N 1
ATOM 718 C CA . SER A 1 91 ? -8.354 0.491 22.212 1.00 67.12 91 SER A CA 1
ATOM 719 C C . SER A 1 91 ? -6.881 0.385 21.813 1.00 67.12 91 SER A C 1
ATOM 721 O O . SER A 1 91 ? -6.449 1.012 20.847 1.00 67.12 91 SER A O 1
ATOM 723 N N . VAL A 1 92 ? -6.122 -0.475 22.493 1.00 71.12 92 VAL A N 1
ATOM 724 C CA . VAL A 1 92 ? -4.706 -0.723 22.184 1.00 71.12 92 VAL A CA 1
ATOM 725 C C . VAL A 1 92 ? -4.549 -1.372 20.806 1.00 71.12 92 VAL A C 1
ATOM 727 O O . VAL A 1 92 ? -3.636 -1.025 20.056 1.00 71.12 92 VAL A O 1
ATOM 730 N N . HIS A 1 93 ? -5.456 -2.284 20.445 1.00 78.56 93 HIS A N 1
ATOM 731 C CA . HIS A 1 93 ? -5.434 -2.949 19.146 1.00 78.56 93 HIS A CA 1
ATOM 732 C C . HIS A 1 93 ? -5.667 -1.947 18.011 1.00 78.56 93 HIS A C 1
ATOM 734 O O . HIS A 1 93 ? -4.862 -1.871 17.089 1.00 78.56 93 HIS A O 1
ATOM 740 N N . PHE A 1 94 ? -6.702 -1.117 18.124 1.00 81.56 94 PHE A N 1
ATOM 741 C CA . PHE A 1 94 ? -7.068 -0.097 17.148 1.00 81.56 94 PHE A CA 1
ATOM 742 C C . PHE A 1 94 ? -5.962 0.947 16.943 1.00 81.56 94 PHE A C 1
ATOM 744 O O . PHE A 1 94 ? -5.564 1.205 15.808 1.00 81.56 94 PHE A O 1
ATOM 751 N N . ILE A 1 95 ? -5.377 1.468 18.029 1.00 81.38 95 ILE A N 1
ATOM 752 C CA . ILE A 1 95 ? -4.244 2.405 17.951 1.00 81.38 95 ILE A CA 1
ATOM 753 C C . ILE A 1 95 ? -3.042 1.755 17.252 1.00 81.38 95 ILE A C 1
ATOM 755 O O . ILE A 1 95 ? -2.392 2.387 16.419 1.00 81.38 95 ILE A O 1
ATOM 759 N N . ASN A 1 96 ? -2.749 0.482 17.536 1.00 83.31 96 ASN A N 1
ATOM 760 C CA . ASN A 1 96 ? -1.683 -0.231 16.831 1.00 83.31 96 ASN A CA 1
ATOM 761 C C . ASN A 1 96 ? -1.995 -0.411 15.339 1.00 83.31 96 ASN A C 1
ATOM 763 O O . ASN A 1 96 ? -1.090 -0.284 14.515 1.00 83.31 96 ASN A O 1
ATOM 767 N N . LYS A 1 97 ? -3.257 -0.668 14.965 1.00 86.88 97 LYS A N 1
ATOM 768 C CA . LYS A 1 97 ? -3.664 -0.762 13.554 1.00 86.88 97 LYS A CA 1
ATOM 769 C C . LYS A 1 97 ? -3.475 0.562 12.821 1.00 86.88 97 LYS A C 1
ATOM 771 O O . LYS A 1 97 ? -2.949 0.552 11.709 1.00 86.88 97 LYS A O 1
ATOM 776 N N . ILE A 1 98 ? -3.820 1.675 13.462 1.00 87.56 98 ILE A N 1
ATOM 777 C CA . ILE A 1 98 ? -3.595 3.027 12.945 1.00 87.56 98 ILE A CA 1
ATOM 778 C C . ILE A 1 98 ? -2.102 3.286 12.722 1.00 87.56 98 ILE A C 1
ATOM 780 O O . ILE A 1 98 ? -1.709 3.663 11.622 1.00 87.56 98 ILE A O 1
ATOM 784 N N . LYS A 1 99 ? -1.257 3.026 13.729 1.00 87.38 99 LYS A N 1
ATOM 785 C CA . LYS A 1 99 ? 0.200 3.225 13.626 1.00 87.38 99 LYS A CA 1
ATOM 786 C C . LYS A 1 99 ? 0.813 2.436 12.469 1.00 87.38 99 LYS A C 1
ATOM 788 O O . LYS A 1 99 ? 1.601 2.985 11.706 1.00 87.38 99 LYS A O 1
ATOM 793 N N . ILE A 1 100 ? 0.432 1.163 12.329 1.00 88.75 100 ILE A N 1
ATOM 794 C CA . ILE A 1 100 ? 0.899 0.310 11.227 1.00 88.75 100 ILE A CA 1
ATOM 795 C C . ILE A 1 100 ? 0.412 0.855 9.884 1.00 88.75 100 ILE A C 1
ATOM 797 O O . ILE A 1 100 ? 1.202 0.936 8.951 1.00 88.75 100 ILE A O 1
ATOM 801 N N . SER A 1 101 ? -0.854 1.271 9.796 1.00 90.69 101 SER A N 1
ATOM 802 C CA . SER A 1 101 ? -1.412 1.829 8.560 1.00 90.69 101 SER A CA 1
ATOM 803 C C . SER A 1 101 ? -0.651 3.081 8.138 1.00 90.69 101 SER A C 1
ATOM 805 O O . SER A 1 101 ? -0.178 3.120 7.010 1.00 90.69 101 SER A O 1
ATOM 807 N N . LEU A 1 102 ? -0.433 4.033 9.056 1.00 91.81 102 LEU A N 1
ATOM 808 C CA . LEU A 1 102 ? 0.345 5.249 8.798 1.00 91.81 102 LEU A CA 1
ATOM 809 C C . LEU A 1 102 ? 1.749 4.926 8.285 1.00 91.81 102 LEU A C 1
ATOM 811 O O . LEU A 1 102 ? 2.143 5.447 7.244 1.00 91.81 102 LEU A O 1
ATOM 815 N N . PHE A 1 103 ? 2.464 4.032 8.975 1.00 92.56 103 PHE A N 1
ATOM 816 C CA . PHE A 1 103 ? 3.813 3.617 8.591 1.00 92.56 103 PHE A CA 1
ATOM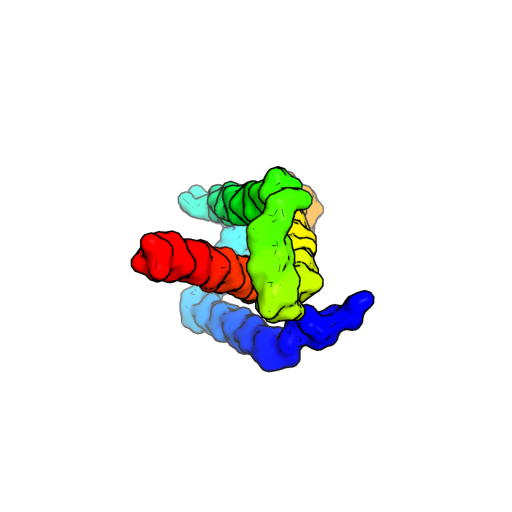 817 C C . PHE A 1 103 ? 3.858 2.955 7.207 1.00 92.56 103 PHE A C 1
ATOM 819 O O . PHE A 1 103 ? 4.746 3.248 6.406 1.00 92.56 103 PHE A O 1
ATOM 826 N N . CYS A 1 104 ? 2.901 2.076 6.899 1.00 92.75 104 CYS A N 1
ATOM 827 C CA . CYS A 1 104 ? 2.826 1.438 5.589 1.00 92.75 104 CYS A CA 1
ATOM 828 C C . CYS A 1 104 ? 2.523 2.461 4.491 1.00 92.75 104 CYS A C 1
ATOM 830 O O . CYS A 1 104 ? 3.240 2.495 3.497 1.00 92.75 104 CYS A O 1
ATOM 832 N N . SER A 1 105 ? 1.517 3.321 4.673 1.00 91.88 105 SER A N 1
ATOM 833 C CA . SER A 1 105 ? 1.164 4.337 3.675 1.00 91.88 105 SER A CA 1
ATOM 834 C C . SER A 1 105 ? 2.280 5.353 3.436 1.00 91.88 105 SER A C 1
ATOM 836 O O . SER A 1 105 ? 2.556 5.665 2.283 1.00 91.88 105 SER A O 1
ATOM 838 N N . SER A 1 106 ? 2.979 5.819 4.478 1.00 93.50 106 SER A N 1
ATOM 839 C CA . SER A 1 106 ? 4.109 6.736 4.294 1.00 93.50 106 SER A CA 1
ATOM 840 C C . SER A 1 106 ? 5.261 6.064 3.549 1.00 93.50 106 SER A C 1
ATOM 842 O O . SER A 1 106 ? 5.817 6.651 2.625 1.00 93.50 106 SER A O 1
ATOM 844 N N . SER A 1 107 ? 5.570 4.806 3.878 1.00 93.94 107 SER A N 1
ATOM 845 C CA . SER A 1 107 ? 6.601 4.027 3.183 1.00 93.94 107 SER A CA 1
ATOM 846 C C . SER A 1 107 ? 6.251 3.792 1.708 1.00 93.94 107 SER A C 1
ATOM 848 O O . SER A 1 107 ? 7.118 3.915 0.849 1.00 93.94 107 SER A O 1
ATOM 850 N N . ILE A 1 108 ? 4.979 3.506 1.398 1.00 94.62 108 ILE A N 1
ATOM 851 C CA . ILE A 1 108 ? 4.494 3.362 0.016 1.00 94.62 108 ILE A CA 1
ATOM 852 C C . ILE A 1 108 ? 4.673 4.667 -0.759 1.00 94.62 108 ILE A C 1
ATOM 854 O O . ILE A 1 108 ? 5.208 4.634 -1.864 1.00 94.62 108 ILE A O 1
ATOM 858 N N . ILE A 1 109 ? 4.268 5.805 -0.181 1.00 93.88 109 ILE A N 1
ATOM 859 C CA . ILE A 1 109 ? 4.423 7.124 -0.811 1.00 93.88 109 ILE A CA 1
ATOM 860 C C . ILE A 1 109 ? 5.903 7.399 -1.091 1.00 93.88 109 ILE A C 1
ATOM 862 O O . ILE A 1 109 ? 6.242 7.796 -2.199 1.00 93.88 109 ILE A O 1
ATOM 866 N N . ILE A 1 110 ? 6.794 7.129 -0.132 1.00 92.56 110 ILE A N 1
ATOM 867 C CA . ILE A 1 110 ? 8.240 7.311 -0.312 1.00 92.56 110 ILE A CA 1
ATOM 868 C C . ILE A 1 110 ? 8.763 6.434 -1.456 1.00 92.56 110 ILE A C 1
ATOM 870 O O . ILE A 1 110 ? 9.445 6.942 -2.342 1.00 92.56 110 ILE A O 1
ATOM 874 N N . PHE A 1 111 ? 8.436 5.140 -1.485 1.00 91.19 111 PHE A N 1
ATOM 875 C CA . PHE A 1 111 ? 8.908 4.248 -2.548 1.00 91.19 111 PHE A CA 1
ATOM 876 C C . PHE A 1 111 ? 8.347 4.615 -3.923 1.00 91.19 111 PHE A C 1
ATOM 878 O O . PHE A 1 111 ? 9.093 4.599 -4.900 1.00 91.19 111 PHE A O 1
ATOM 885 N N . LEU A 1 112 ? 7.070 4.994 -4.007 1.00 90.38 112 LEU A N 1
ATOM 886 C CA . LEU A 1 112 ? 6.470 5.490 -5.246 1.00 90.38 112 LEU A CA 1
ATOM 887 C C . LEU A 1 112 ? 7.162 6.769 -5.723 1.00 90.38 112 LEU A C 1
ATOM 889 O O . LEU A 1 112 ? 7.507 6.851 -6.898 1.00 90.38 112 LEU A O 1
ATOM 893 N N . SER A 1 113 ? 7.439 7.720 -4.826 1.00 88.50 113 SER A N 1
ATOM 894 C CA . SER A 1 113 ? 8.190 8.940 -5.145 1.00 88.50 113 SER A CA 1
ATOM 895 C C . SER A 1 113 ? 9.601 8.636 -5.642 1.00 88.50 113 SER A C 1
ATOM 897 O O . SER A 1 113 ? 10.048 9.243 -6.607 1.00 88.50 113 SER A O 1
ATOM 899 N N . VAL A 1 114 ? 10.299 7.669 -5.037 1.00 87.88 114 VAL A N 1
ATOM 900 C CA . VAL A 1 114 ? 11.640 7.249 -5.479 1.00 87.88 114 VAL A CA 1
ATOM 901 C C . VAL A 1 114 ? 11.606 6.677 -6.899 1.00 87.88 114 VAL A C 1
ATOM 903 O O . VAL A 1 114 ? 12.466 7.019 -7.709 1.00 87.88 114 VAL A O 1
ATOM 906 N N . ILE A 1 115 ? 10.606 5.848 -7.225 1.00 86.19 115 ILE A N 1
ATOM 907 C CA . ILE A 1 115 ? 10.414 5.336 -8.591 1.00 86.19 115 ILE A CA 1
ATOM 908 C C . ILE A 1 115 ? 10.059 6.489 -9.546 1.00 86.19 115 ILE A C 1
ATOM 910 O O . ILE A 1 115 ? 10.604 6.568 -10.645 1.00 86.19 115 ILE A O 1
ATOM 914 N N . TYR A 1 116 ? 9.170 7.391 -9.122 1.00 83.38 116 TYR A N 1
ATOM 915 C CA . TYR A 1 116 ? 8.678 8.517 -9.918 1.00 83.38 116 TYR A CA 1
ATOM 916 C C . TYR A 1 116 ? 9.764 9.543 -10.254 1.00 83.38 116 TYR A C 1
ATOM 918 O O . TYR A 1 116 ? 9.848 9.984 -11.400 1.00 83.38 116 TYR A O 1
ATOM 926 N N . CYS A 1 117 ? 10.621 9.892 -9.286 1.00 78.50 117 CYS A N 1
ATOM 927 C CA . CYS A 1 117 ? 11.728 10.835 -9.463 1.00 78.50 117 CYS A CA 1
ATOM 928 C C . CYS A 1 117 ? 12.713 10.397 -10.547 1.00 78.50 117 CYS A C 1
ATOM 930 O O . CYS A 1 117 ? 13.550 11.200 -10.947 1.00 78.50 117 CYS A O 1
ATOM 932 N N . GLY A 1 118 ? 12.623 9.150 -11.023 1.00 69.19 118 GLY A N 1
ATOM 933 C CA . GLY A 1 118 ? 13.453 8.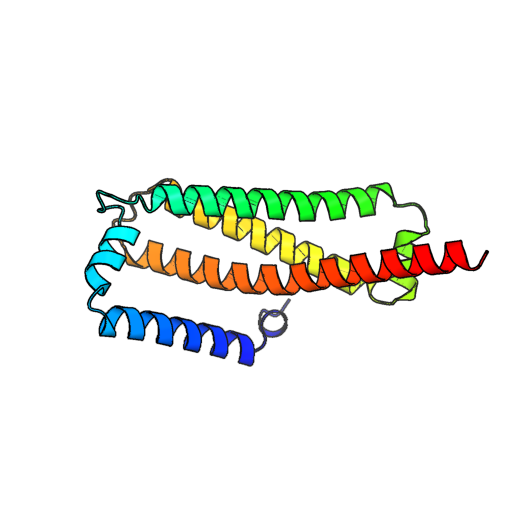679 -12.116 1.00 69.19 118 GLY A CA 1
ATOM 934 C C . GLY A 1 118 ? 14.929 8.795 -11.775 1.00 69.19 118 GLY A C 1
ATOM 935 O O . GLY A 1 118 ? 15.724 9.014 -12.683 1.00 69.19 118 GLY A O 1
ATOM 936 N N . PHE A 1 119 ? 15.283 8.659 -10.483 1.00 65.38 119 PHE A N 1
ATOM 937 C CA . PHE A 1 119 ? 16.671 8.460 -10.077 1.00 65.38 119 PHE A CA 1
ATOM 938 C C . PHE A 1 119 ? 17.276 7.432 -11.020 1.00 65.38 119 PHE A C 1
ATOM 940 O O . PHE A 1 119 ? 16.581 6.485 -11.417 1.00 65.38 119 PHE A O 1
ATOM 947 N N . ASP A 1 120 ? 18.534 7.667 -11.384 1.00 55.12 120 ASP A N 1
ATOM 948 C CA . ASP A 1 120 ? 19.287 6.950 -12.411 1.00 55.12 120 ASP A CA 1
ATOM 949 C C . ASP A 1 120 ? 19.625 5.520 -11.946 1.00 55.12 120 ASP A C 1
ATOM 951 O O . ASP A 1 120 ? 20.767 5.073 -11.851 1.00 55.12 120 ASP A O 1
ATOM 955 N N . PHE A 1 121 ? 18.582 4.784 -11.574 1.00 54.34 121 PHE A N 1
ATOM 956 C CA . PHE A 1 121 ? 18.553 3.360 -11.375 1.00 54.34 121 PHE A CA 1
ATOM 957 C C . PHE A 1 121 ? 18.668 2.746 -12.765 1.00 54.34 121 PHE A C 1
ATOM 959 O O . PHE A 1 121 ? 17.711 2.203 -13.313 1.00 54.34 121 PHE A O 1
ATOM 966 N N . SER A 1 122 ? 19.883 2.793 -13.299 1.00 51.50 122 SER A N 1
ATOM 967 C CA . SER A 1 122 ? 20.386 1.979 -14.408 1.00 51.50 122 SER A CA 1
ATOM 968 C C . SER A 1 122 ? 20.170 0.470 -14.182 1.00 51.50 122 SER A C 1
ATOM 970 O O . SER A 1 122 ? 20.391 -0.350 -15.068 1.00 51.50 122 SER A O 1
ATOM 972 N N . ILE A 1 123 ? 19.674 0.083 -13.003 1.00 65.50 123 ILE A N 1
ATOM 973 C CA . ILE A 1 123 ? 19.381 -1.277 -12.586 1.00 65.50 123 ILE A CA 1
ATOM 974 C C . ILE A 1 123 ? 17.856 -1.453 -12.476 1.00 65.50 123 ILE A C 1
ATOM 976 O O . ILE A 1 123 ? 17.252 -1.191 -11.433 1.00 65.50 123 ILE A O 1
ATOM 980 N N . VAL A 1 124 ? 17.232 -1.972 -13.540 1.00 73.25 124 VAL A N 1
ATOM 981 C CA . VAL A 1 124 ? 15.804 -2.371 -13.606 1.00 73.25 124 VAL A CA 1
ATOM 982 C C . VAL A 1 124 ? 15.381 -3.218 -12.397 1.00 73.25 124 VAL A C 1
ATOM 984 O O . VAL A 1 124 ? 14.268 -3.082 -11.885 1.00 73.25 124 VAL A O 1
ATOM 987 N N . TYR A 1 125 ? 16.296 -4.044 -11.879 1.00 73.62 125 TYR A N 1
ATOM 988 C CA . TYR A 1 125 ? 16.069 -4.879 -10.700 1.00 73.62 125 TYR A CA 1
ATOM 989 C C . TYR A 1 125 ? 15.722 -4.078 -9.438 1.00 73.62 125 TYR A C 1
ATOM 991 O O . TYR A 1 125 ? 14.894 -4.536 -8.656 1.00 73.62 125 TYR A O 1
ATOM 999 N N . ILE A 1 126 ? 16.283 -2.877 -9.247 1.00 80.12 126 ILE A N 1
ATOM 1000 C CA . ILE A 1 126 ? 15.963 -2.035 -8.082 1.00 80.12 126 ILE A CA 1
ATOM 1001 C C . ILE A 1 126 ? 14.522 -1.531 -8.179 1.00 80.12 126 ILE A C 1
ATOM 1003 O O . ILE A 1 126 ? 13.788 -1.579 -7.193 1.00 80.12 126 ILE A O 1
ATOM 1007 N N . ARG A 1 127 ? 14.076 -1.113 -9.371 1.00 79.12 127 ARG A N 1
ATOM 1008 C CA . ARG A 1 127 ? 12.684 -0.689 -9.585 1.00 79.12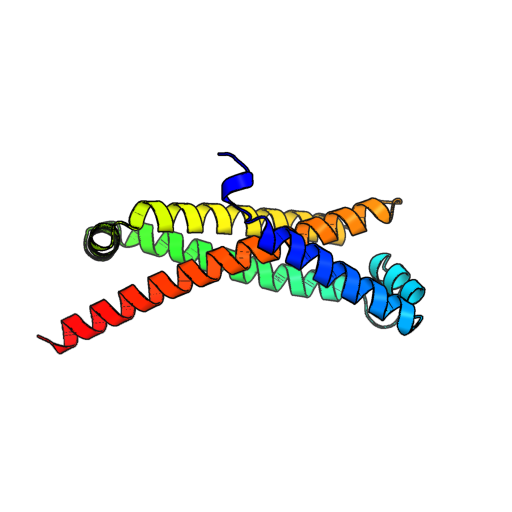 127 ARG A CA 1
ATOM 1009 C C . ARG A 1 127 ? 11.712 -1.840 -9.342 1.00 79.12 127 ARG A C 1
ATOM 1011 O O . ARG A 1 127 ? 10.743 -1.662 -8.613 1.00 79.12 127 ARG A O 1
ATOM 1018 N N . LEU A 1 128 ? 11.997 -3.028 -9.879 1.00 81.12 128 LEU A N 1
ATOM 1019 C CA . LEU A 1 128 ? 11.182 -4.226 -9.642 1.00 81.12 128 LEU A CA 1
ATOM 1020 C C . LEU A 1 128 ? 11.125 -4.600 -8.157 1.00 81.12 128 LEU A C 1
ATOM 1022 O O . LEU A 1 128 ? 10.057 -4.926 -7.639 1.00 81.12 128 LEU A O 1
ATOM 1026 N N . PHE A 1 129 ? 12.253 -4.500 -7.457 1.00 84.69 129 PHE A N 1
ATOM 1027 C CA . PHE A 1 129 ? 12.322 -4.730 -6.019 1.00 84.69 129 PHE A CA 1
ATOM 1028 C C . PHE A 1 129 ? 11.473 -3.718 -5.236 1.00 84.69 129 PHE A C 1
ATOM 1030 O O . PHE A 1 129 ? 10.696 -4.111 -4.369 1.00 84.69 129 PHE A O 1
ATOM 1037 N N . LEU A 1 130 ? 11.545 -2.427 -5.574 1.00 87.88 130 LEU A N 1
ATOM 1038 C CA . LEU A 1 130 ? 10.709 -1.393 -4.956 1.00 87.88 130 LEU A CA 1
ATOM 1039 C C . LEU A 1 130 ? 9.217 -1.623 -5.231 1.00 87.88 130 LEU A C 1
ATOM 1041 O O . LEU A 1 130 ? 8.411 -1.533 -4.307 1.00 87.88 130 LEU A O 1
ATOM 1045 N N . VAL A 1 131 ? 8.846 -1.983 -6.463 1.00 86.19 131 VAL A N 1
ATOM 1046 C CA . VAL A 1 131 ? 7.461 -2.336 -6.823 1.00 86.19 131 VAL A CA 1
ATOM 1047 C C . VAL A 1 131 ? 6.972 -3.521 -5.990 1.00 86.19 131 VAL A C 1
ATOM 1049 O O . VAL A 1 131 ? 5.872 -3.471 -5.440 1.00 86.19 131 VAL A O 1
ATOM 1052 N N . TYR A 1 132 ? 7.795 -4.557 -5.823 1.00 87.00 132 TYR A N 1
ATOM 1053 C CA . TYR A 1 132 ? 7.468 -5.693 -4.964 1.00 87.00 132 TYR A CA 1
ATOM 1054 C C . TYR A 1 132 ? 7.209 -5.263 -3.509 1.00 87.00 132 TYR A C 1
ATOM 1056 O O . TYR A 1 132 ? 6.207 -5.662 -2.908 1.00 87.00 132 TYR A O 1
ATOM 1064 N N . PHE A 1 133 ? 8.057 -4.394 -2.951 1.00 89.25 133 PHE A N 1
ATOM 1065 C CA . PHE A 1 133 ? 7.860 -3.850 -1.604 1.00 89.25 133 PHE A CA 1
ATOM 1066 C C . PHE A 1 133 ? 6.590 -3.010 -1.482 1.00 89.25 133 PHE A C 1
ATOM 1068 O O . PHE A 1 133 ? 5.873 -3.134 -0.487 1.00 89.25 133 PHE A O 1
ATOM 1075 N N . ILE A 1 134 ? 6.279 -2.197 -2.493 1.00 91.38 134 ILE A N 1
ATOM 1076 C CA . ILE A 1 134 ? 5.035 -1.428 -2.547 1.00 91.38 134 ILE A CA 1
ATOM 1077 C C . ILE A 1 134 ? 3.839 -2.375 -2.505 1.00 91.38 134 ILE A C 1
ATOM 1079 O O . ILE A 1 134 ? 2.953 -2.165 -1.683 1.00 91.38 134 ILE A O 1
ATOM 1083 N N . ILE A 1 135 ? 3.817 -3.439 -3.312 1.00 89.88 135 ILE A N 1
ATOM 1084 C CA . ILE A 1 135 ? 2.716 -4.419 -3.326 1.00 89.88 135 ILE A CA 1
ATOM 1085 C C . ILE A 1 135 ? 2.544 -5.063 -1.944 1.00 89.88 135 ILE A C 1
ATOM 1087 O O . ILE A 1 135 ? 1.428 -5.131 -1.422 1.00 89.88 135 ILE A O 1
ATOM 1091 N N . LEU A 1 136 ? 3.646 -5.482 -1.316 1.00 89.62 136 LEU A N 1
ATOM 1092 C CA . LEU A 1 136 ? 3.621 -6.080 0.018 1.00 89.62 136 LEU A CA 1
ATOM 1093 C C . LEU A 1 136 ? 3.051 -5.111 1.066 1.00 89.62 136 LEU A C 1
ATOM 1095 O O . LEU A 1 136 ? 2.153 -5.471 1.831 1.00 89.62 136 LEU A O 1
ATOM 1099 N N . LEU A 1 137 ? 3.549 -3.874 1.095 1.00 90.62 137 LEU A N 1
ATOM 1100 C CA . LEU A 1 137 ? 3.077 -2.847 2.022 1.00 90.62 137 LEU A CA 1
ATOM 1101 C C . LEU A 1 137 ? 1.620 -2.469 1.758 1.00 90.62 137 LEU A C 1
ATOM 1103 O O . LEU A 1 137 ? 0.872 -2.261 2.711 1.00 90.62 137 LEU A O 1
ATOM 1107 N N . SER A 1 138 ? 1.206 -2.427 0.491 1.00 90.75 138 SER A N 1
ATOM 1108 C CA . SER A 1 138 ? -0.169 -2.132 0.071 1.00 90.75 138 SER A CA 1
ATOM 1109 C C . SER A 1 138 ? -1.143 -3.161 0.633 1.00 90.75 138 SER A C 1
ATOM 1111 O O . SER A 1 138 ? -2.199 -2.808 1.154 1.00 90.75 138 SER A O 1
ATOM 1113 N N . PHE A 1 139 ? -0.764 -4.440 0.602 1.00 90.00 139 PHE A N 1
ATOM 1114 C CA . PHE A 1 139 ? -1.571 -5.516 1.167 1.00 90.00 139 PHE A CA 1
ATOM 1115 C C . PHE A 1 139 ? -1.723 -5.388 2.691 1.00 90.00 139 PHE A C 1
ATOM 1117 O O . PHE A 1 139 ? -2.831 -5.495 3.225 1.00 90.00 139 PHE A O 1
ATOM 1124 N N . ILE A 1 140 ? -0.620 -5.115 3.400 1.00 88.25 140 ILE A N 1
ATOM 1125 C CA . ILE A 1 140 ? -0.631 -4.906 4.858 1.00 88.25 140 ILE A CA 1
ATOM 1126 C C . ILE A 1 140 ? -1.488 -3.687 5.209 1.00 88.25 140 ILE A C 1
ATOM 1128 O O . ILE A 1 140 ? -2.340 -3.766 6.098 1.00 88.25 140 ILE A O 1
ATOM 1132 N N . PHE A 1 141 ? -1.301 -2.586 4.480 1.00 90.94 141 PHE A N 1
ATOM 1133 C CA . PHE A 1 141 ? -2.086 -1.370 4.629 1.00 90.94 141 PHE A CA 1
ATOM 1134 C C . PHE A 1 141 ? -3.576 -1.662 4.461 1.00 90.94 141 PHE A C 1
ATOM 1136 O O . PHE A 1 141 ? -4.351 -1.380 5.369 1.00 90.94 141 PHE A O 1
ATOM 1143 N N . TYR A 1 142 ? -3.977 -2.304 3.360 1.00 90.75 142 TYR A N 1
ATOM 1144 C CA . TYR A 1 142 ? -5.378 -2.609 3.073 1.00 90.75 142 TYR A CA 1
ATOM 1145 C C . TYR A 1 142 ? -6.039 -3.438 4.181 1.00 90.75 142 TYR A C 1
ATOM 1147 O O . TYR A 1 142 ? -7.151 -3.132 4.615 1.00 90.75 142 TYR A O 1
ATOM 1155 N N . LYS A 1 143 ? -5.346 -4.461 4.691 1.00 88.56 143 LYS A N 1
ATOM 1156 C CA . LYS A 1 143 ? -5.854 -5.305 5.780 1.00 88.56 143 LYS A CA 1
ATOM 1157 C C . LYS A 1 143 ? -6.124 -4.493 7.047 1.00 88.56 143 LYS A C 1
ATOM 1159 O O . LYS A 1 143 ? -7.195 -4.606 7.641 1.00 88.56 143 LYS A O 1
ATOM 1164 N N . HIS A 1 144 ? -5.161 -3.672 7.453 1.00 87.50 144 HIS A N 1
ATOM 1165 C CA . HIS A 1 144 ? -5.280 -2.850 8.654 1.00 87.50 144 HIS A CA 1
ATOM 1166 C C . HIS A 1 144 ? -6.315 -1.734 8.474 1.00 87.50 144 HIS A C 1
ATOM 1168 O O . HIS A 1 144 ? -7.124 -1.496 9.367 1.00 87.50 144 HIS A O 1
ATOM 1174 N N . PHE A 1 145 ? -6.352 -1.116 7.296 1.00 87.81 145 PHE A N 1
ATOM 1175 C CA . PHE A 1 145 ? -7.319 -0.092 6.931 1.00 87.81 145 PHE A CA 1
ATOM 1176 C C . PHE A 1 145 ? -8.759 -0.621 6.969 1.00 87.81 145 PHE A C 1
ATOM 1178 O O . PHE A 1 145 ? -9.632 -0.009 7.581 1.00 87.81 145 PHE A O 1
ATOM 1185 N N . LYS A 1 146 ? -9.008 -1.808 6.403 1.00 89.44 146 LYS A N 1
ATOM 1186 C CA . LYS A 1 146 ? -10.321 -2.468 6.452 1.00 89.44 146 LYS A CA 1
ATOM 1187 C C . LYS A 1 146 ? -10.794 -2.709 7.886 1.00 89.44 146 LYS A C 1
ATOM 1189 O O . LYS A 1 146 ? -11.968 -2.507 8.191 1.00 89.44 146 LYS A O 1
ATOM 1194 N N . GLU A 1 147 ? -9.897 -3.142 8.769 1.00 86.31 147 GLU A N 1
ATOM 1195 C CA . GLU A 1 147 ? -10.220 -3.333 10.185 1.00 86.31 147 GLU A CA 1
ATOM 1196 C C . GLU A 1 147 ? -10.522 -2.008 10.895 1.00 86.31 147 GLU A C 1
ATOM 1198 O O . GLU A 1 147 ? -11.479 -1.951 11.666 1.00 86.31 147 GLU A O 1
ATOM 1203 N N . ILE A 1 148 ? -9.770 -0.939 10.602 1.00 85.69 148 ILE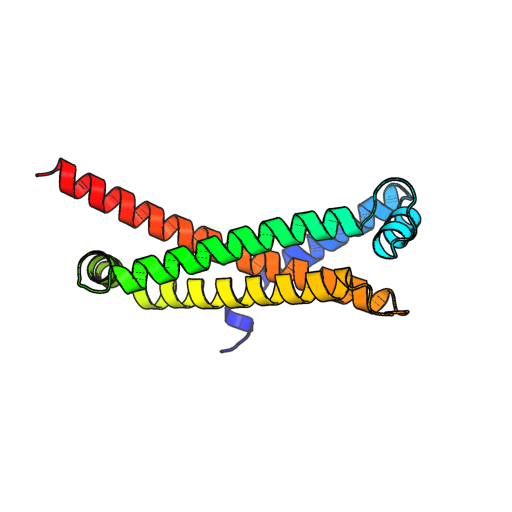 A N 1
ATOM 1204 C CA . ILE A 1 148 ? -10.039 0.409 11.126 1.00 85.69 148 ILE A CA 1
ATOM 1205 C C . ILE A 1 148 ? -11.452 0.855 10.735 1.00 85.69 148 ILE A C 1
ATOM 1207 O O . ILE A 1 148 ? -12.233 1.228 11.608 1.00 85.69 148 ILE A O 1
ATOM 1211 N N . ILE A 1 149 ? -11.810 0.748 9.451 1.00 85.38 149 ILE A N 1
ATOM 1212 C CA . ILE A 1 149 ? -13.145 1.105 8.952 1.00 85.38 149 ILE A CA 1
ATOM 1213 C C . ILE A 1 149 ? -14.233 0.257 9.622 1.00 85.38 149 ILE A C 1
ATOM 1215 O O . ILE A 1 149 ? -15.248 0.794 10.057 1.00 85.38 149 ILE A O 1
ATOM 1219 N N . LYS A 1 150 ? -14.018 -1.056 9.772 1.00 85.62 150 LYS A N 1
ATOM 1220 C CA . LYS A 1 150 ? -14.975 -1.945 10.449 1.00 85.62 150 LYS A CA 1
ATOM 1221 C C . LYS A 1 150 ? -15.216 -1.531 11.904 1.00 85.62 150 LYS A C 1
ATOM 1223 O O . LYS A 1 150 ? -16.359 -1.523 12.354 1.00 85.62 150 LYS A O 1
ATOM 1228 N N . ILE A 1 151 ? -14.155 -1.194 12.637 1.00 82.12 151 ILE A N 1
ATOM 1229 C CA . ILE A 1 151 ? -14.261 -0.739 14.029 1.00 82.12 151 ILE A CA 1
ATOM 1230 C C . ILE A 1 151 ? -15.014 0.594 14.094 1.00 82.12 151 ILE A C 1
ATOM 1232 O O . ILE A 1 151 ? -15.922 0.728 14.909 1.00 82.12 151 ILE A O 1
ATOM 1236 N N . LEU A 1 152 ? -14.697 1.543 13.208 1.00 79.19 152 LEU A N 1
ATOM 1237 C CA . LEU A 1 152 ? -15.385 2.836 13.130 1.00 79.19 152 LEU A CA 1
ATOM 1238 C C . LEU A 1 152 ? -16.887 2.675 12.854 1.00 79.19 152 LEU A C 1
ATOM 1240 O O . LEU A 1 152 ? -17.702 3.245 13.575 1.00 79.19 152 LEU A O 1
ATOM 1244 N N . LEU A 1 153 ? -17.260 1.851 11.870 1.00 81.88 153 LEU A N 1
ATOM 1245 C CA . LEU A 1 153 ? -18.662 1.579 11.533 1.00 81.88 153 LEU A CA 1
ATOM 1246 C C . LEU A 1 153 ? -19.426 0.930 12.693 1.00 81.88 153 LEU A C 1
ATOM 1248 O O . LEU A 1 153 ? -20.564 1.304 12.966 1.00 81.88 153 LEU A O 1
ATOM 1252 N N . ASN A 1 154 ? -18.796 -0.006 13.407 1.00 79.44 154 ASN A N 1
ATOM 1253 C CA . ASN A 1 154 ? -19.403 -0.641 14.577 1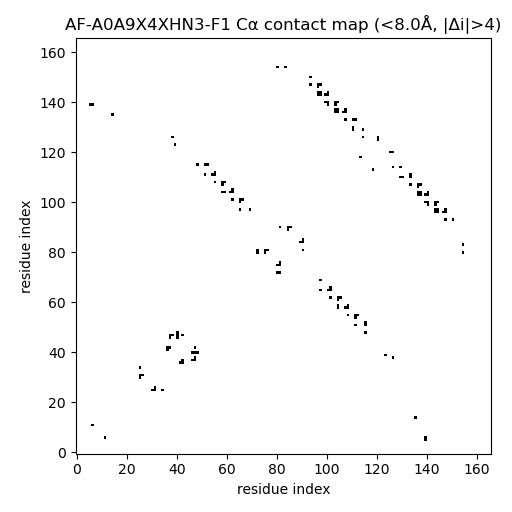.00 79.44 154 ASN A CA 1
ATOM 1254 C C . ASN A 1 154 ? -19.665 0.356 15.714 1.00 79.44 154 ASN A C 1
ATOM 1256 O O . ASN A 1 154 ? -20.682 0.244 16.399 1.00 79.44 154 ASN A O 1
ATOM 1260 N N . ILE A 1 155 ? -18.762 1.317 15.930 1.00 75.81 155 ILE A N 1
ATOM 1261 C CA . ILE A 1 155 ? -18.954 2.355 16.950 1.00 75.81 155 ILE A CA 1
ATOM 1262 C C . ILE A 1 155 ? -20.097 3.287 16.539 1.00 75.81 155 ILE A C 1
ATOM 1264 O O . ILE A 1 155 ? -21.004 3.508 17.339 1.00 75.81 155 ILE A O 1
ATOM 1268 N N . LEU A 1 156 ? -20.108 3.741 15.282 1.00 75.56 156 LEU A N 1
ATOM 1269 C CA . LEU A 1 156 ? -21.153 4.617 14.751 1.00 75.56 156 LEU A CA 1
ATOM 1270 C C . LEU A 1 156 ? -22.546 3.977 14.858 1.00 75.56 156 LEU A C 1
ATOM 1272 O O . LEU A 1 156 ? -23.485 4.599 15.346 1.00 75.56 156 LEU A O 1
ATOM 1276 N N . TYR A 1 157 ? -22.680 2.707 14.459 1.00 78.44 157 TYR A N 1
ATOM 1277 C CA . TYR A 1 157 ? -23.955 1.989 14.542 1.00 78.44 157 TYR A CA 1
ATOM 1278 C C . TYR A 1 157 ? -24.442 1.839 15.990 1.00 78.44 157 TYR A C 1
ATOM 1280 O O . TYR A 1 157 ? -25.635 1.968 16.269 1.00 78.44 157 TYR A O 1
ATOM 1288 N N . ARG A 1 158 ? -23.518 1.606 16.932 1.00 71.44 158 ARG A N 1
ATOM 1289 C CA . ARG A 1 158 ? -23.845 1.505 18.357 1.00 71.44 158 ARG A CA 1
ATOM 1290 C C . ARG A 1 158 ? -24.348 2.835 18.914 1.00 71.44 158 ARG A C 1
ATOM 1292 O O . ARG A 1 158 ? -25.352 2.827 19.619 1.00 71.44 158 ARG A O 1
ATOM 1299 N N . GLU A 1 159 ? -23.697 3.951 18.601 1.00 70.69 159 GLU A N 1
ATOM 1300 C CA . GLU A 1 159 ? -24.140 5.272 19.065 1.00 70.69 159 GLU A CA 1
ATOM 1301 C C . GLU A 1 159 ? -25.545 5.608 18.543 1.00 70.69 159 GLU A C 1
ATOM 1303 O O . GLU A 1 159 ? -26.419 5.942 19.341 1.00 70.69 159 GLU A O 1
ATOM 1308 N N . ILE A 1 160 ? -25.811 5.357 17.255 1.00 71.44 160 ILE A N 1
ATOM 1309 C CA . ILE A 1 160 ? -27.144 5.535 16.650 1.00 71.44 160 ILE A CA 1
ATOM 1310 C C . ILE A 1 160 ? -28.202 4.655 17.340 1.00 71.44 160 ILE A C 1
ATOM 1312 O O . ILE A 1 160 ? -29.336 5.083 17.550 1.00 71.44 160 ILE A O 1
ATOM 1316 N N . SER A 1 161 ? -27.857 3.413 17.697 1.00 68.38 161 SER A N 1
ATOM 1317 C CA . SER A 1 161 ? -28.793 2.508 18.381 1.00 68.38 161 SER A CA 1
ATOM 1318 C C . SER A 1 161 ? -29.145 2.968 19.801 1.00 68.38 161 SER A C 1
ATOM 1320 O O . SER A 1 161 ? -30.290 2.822 20.221 1.00 68.38 161 SER A O 1
ATOM 1322 N N . ILE A 1 162 ? -28.184 3.556 20.523 1.00 68.19 162 ILE A N 1
ATOM 1323 C CA . ILE A 1 162 ? -28.389 4.073 21.882 1.00 68.19 162 ILE A CA 1
ATOM 1324 C C . ILE A 1 162 ? -29.282 5.314 21.841 1.00 68.19 162 ILE A C 1
ATOM 1326 O O . ILE A 1 162 ? -30.178 5.443 22.672 1.00 68.19 162 ILE A O 1
ATOM 1330 N N . GLU A 1 163 ? -29.072 6.197 20.867 1.00 62.81 163 GLU A N 1
ATOM 1331 C CA . GLU A 1 163 ? -29.877 7.406 20.683 1.00 62.81 163 GLU A CA 1
ATOM 1332 C C . GLU A 1 163 ? -31.339 7.087 20.344 1.00 62.81 163 GLU A C 1
ATOM 1334 O O . GLU A 1 163 ? -32.232 7.704 20.904 1.00 62.81 163 GLU A O 1
ATOM 1339 N N . LYS A 1 164 ? -31.599 6.056 19.528 1.00 61.03 164 LYS A N 1
ATOM 1340 C CA . LYS A 1 164 ? -32.966 5.589 19.216 1.00 61.03 164 LYS A CA 1
ATOM 1341 C C . LYS A 1 164 ? -33.685 4.874 20.366 1.00 61.03 164 LYS A C 1
ATOM 1343 O O . LYS A 1 164 ? -34.884 4.637 20.264 1.00 61.03 164 LYS A O 1
ATOM 1348 N N . SER A 1 165 ? -32.957 4.450 21.399 1.00 56.75 165 SER A N 1
ATOM 1349 C CA . SER A 1 165 ? -33.519 3.749 22.567 1.00 56.75 165 SER A CA 1
ATOM 1350 C C . SER A 1 165 ? -33.887 4.680 23.728 1.00 56.75 165 SER A C 1
ATOM 1352 O O . SER A 1 165 ? -34.401 4.207 24.741 1.00 56.75 165 SER A O 1
ATOM 1354 N N . LYS A 1 166 ? -33.585 5.974 23.591 1.00 51.25 166 LYS A N 1
ATOM 1355 C CA . LYS A 1 166 ? -33.965 7.045 24.515 1.00 51.25 166 LYS A CA 1
ATOM 1356 C C . LYS A 1 166 ? -35.152 7.816 23.960 1.00 51.25 166 LYS A C 1
ATOM 1358 O O . LYS A 1 166 ? -35.930 8.305 24.804 1.00 51.25 166 LYS A O 1
#

Secondary structure (DSSP, 8-state):
--GGGTS-HHHHHHHHHHHHHHHHHHHHTT-HHHHHHHHHT--SSS-HHHHHHHHHHHHHHHHHHHHHHHHHHHHT-SSHHHHHHHHTT-HHHHHHHHHHHHHHHHHHHHHHHHHHTT-----HHHHHHHHHHHHHHHHHHHHHHHHHHHHHHHHHHHHHHHHTT-

Sequence (166 aa):
MKLKNIINKKELILIHISLGIVIFLLYYFNVQKAALNYIMFDTVSICFRDLLTVLLTIYVALFGLVVTVCSVLVALGGNPFLKALRSFNQSVHFINKIKISLFCSSSIIIFLSVIYCGFDFSIVYIRLFLVYFIILLSFIFYKHFKEIIKILLNILYREISIEKSK

Foldseek 3Di:
DDPCVLDPPVNVVVLVVVVVVVVVVCVVVVCVVVVLCQLVQVDDPDGVLVVLVVVLVVLVVVLVVLVVVVVVCVVPVPDDVVVVCVVVVCNVVLVVLSVLLNVLSVLLNVLSVVSNVPPVPVPSVVSVVSVSSSVVSVVSNVVSVVVNVVVVVVSVVVVVVVVVVD